Protein AF-A0A0B6ZI16-F1 (afdb_monomer)

InterPro domains:
  IPR029416 Cilia- and flagella-associated protein 300 [PF14926] (1-98)
  IPR029416 Cilia- and flagella-associated protein 300 [PTHR31078] (1-101)

Organism: NCBI:txid1028688

Structure (mmCIF, N/CA/C/O backbone):
data_AF-A0A0B6ZI16-F1
#
_entry.id   AF-A0A0B6ZI16-F1
#
loop_
_atom_site.group_PDB
_atom_site.id
_atom_site.type_symbol
_atom_site.label_atom_id
_atom_site.label_alt_id
_atom_site.label_comp_id
_atom_site.label_asym_id
_atom_site.label_entity_id
_atom_site.label_seq_id
_atom_site.pdbx_PDB_ins_code
_atom_site.Cartn_x
_atom_site.Cartn_y
_atom_site.Cartn_z
_atom_site.occupancy
_atom_site.B_iso_or_equiv
_atom_site.auth_seq_id
_atom_site.auth_comp_id
_atom_site.auth_asym_id
_atom_site.auth_atom_id
_atom_site.pdbx_PDB_model_num
ATOM 1 N N . ARG A 1 1 ? 6.415 -11.389 4.379 1.00 60.06 1 ARG A N 1
ATOM 2 C CA . ARG A 1 1 ? 5.720 -10.306 5.106 1.00 60.06 1 ARG A CA 1
ATOM 3 C C . ARG A 1 1 ? 4.655 -9.789 4.168 1.00 60.06 1 ARG A C 1
ATOM 5 O O . ARG A 1 1 ? 5.002 -9.330 3.087 1.00 60.06 1 ARG A O 1
ATOM 12 N N . SER A 1 2 ? 3.399 -10.019 4.520 1.00 77.81 2 SER A N 1
ATOM 13 C CA . SER A 1 2 ? 2.225 -9.767 3.671 1.00 77.81 2 SER A CA 1
ATOM 14 C C . SER A 1 2 ? 1.346 -8.659 4.257 1.00 77.81 2 SER A C 1
ATOM 16 O O . SER A 1 2 ? 0.283 -8.355 3.731 1.00 77.81 2 SER A O 1
ATOM 18 N N . GLU A 1 3 ? 1.786 -8.070 5.368 1.00 89.62 3 GLU A N 1
ATOM 19 C CA . GLU A 1 3 ? 1.104 -7.004 6.075 1.00 89.62 3 GLU A CA 1
ATOM 20 C C . GLU A 1 3 ? 1.115 -5.722 5.238 1.00 89.62 3 GLU A C 1
ATOM 22 O O . GLU A 1 3 ? 2.160 -5.300 4.733 1.00 89.62 3 GLU A O 1
ATOM 27 N N . PHE A 1 4 ? -0.038 -5.059 5.134 1.00 90.81 4 PHE A N 1
ATOM 28 C CA . PHE A 1 4 ? -0.187 -3.869 4.296 1.00 90.81 4 PHE A CA 1
ATOM 29 C C . PHE A 1 4 ? 0.783 -2.740 4.673 1.00 90.81 4 PHE A C 1
ATOM 31 O O . PHE A 1 4 ? 1.345 -2.104 3.788 1.00 90.81 4 PHE A O 1
ATOM 38 N N . VAL A 1 5 ? 1.061 -2.544 5.968 1.00 93.25 5 VAL A N 1
ATOM 39 C CA . VAL A 1 5 ? 2.034 -1.540 6.438 1.00 93.25 5 VAL A CA 1
ATOM 40 C C . VAL A 1 5 ? 3.434 -1.769 5.863 1.00 93.25 5 VAL A C 1
ATOM 42 O O . VAL A 1 5 ? 4.124 -0.818 5.507 1.00 93.25 5 VAL A O 1
ATOM 45 N N . PHE A 1 6 ? 3.845 -3.032 5.726 1.00 92.50 6 PHE A N 1
ATOM 46 C CA . PHE A 1 6 ? 5.150 -3.383 5.179 1.00 92.50 6 PHE A CA 1
ATOM 47 C C . PHE A 1 6 ? 5.187 -3.186 3.663 1.00 92.50 6 PHE A C 1
ATOM 49 O O . PHE A 1 6 ? 6.184 -2.698 3.131 1.00 92.50 6 PHE A O 1
ATOM 56 N N . LEU A 1 7 ? 4.099 -3.535 2.971 1.00 92.44 7 LEU A N 1
ATOM 57 C CA . LEU A 1 7 ? 3.963 -3.296 1.535 1.00 92.44 7 LEU A CA 1
ATOM 58 C C . LEU A 1 7 ? 3.995 -1.795 1.222 1.00 92.44 7 LEU A C 1
ATOM 60 O O . LEU A 1 7 ? 4.737 -1.379 0.340 1.00 92.44 7 LEU A O 1
ATOM 64 N N . LEU A 1 8 ? 3.259 -0.987 1.988 1.00 93.50 8 LEU A N 1
ATOM 65 C CA . LEU A 1 8 ? 3.235 0.468 1.853 1.00 93.50 8 LEU A CA 1
ATOM 66 C C . LEU A 1 8 ? 4.627 1.076 2.061 1.00 93.50 8 LEU A C 1
ATOM 68 O O . LEU A 1 8 ? 5.091 1.838 1.219 1.00 93.50 8 LEU A O 1
ATOM 72 N N . PHE A 1 9 ? 5.315 0.686 3.138 1.00 93.06 9 PHE A N 1
ATOM 73 C CA . PHE A 1 9 ? 6.691 1.111 3.400 1.00 93.06 9 PHE A CA 1
ATOM 74 C C . PHE A 1 9 ? 7.634 0.738 2.251 1.00 93.06 9 PHE A C 1
ATOM 76 O O . PHE A 1 9 ? 8.394 1.574 1.773 1.00 93.06 9 PHE A O 1
ATOM 83 N N . SER A 1 10 ? 7.557 -0.510 1.778 1.00 91.25 10 SER A N 1
ATOM 84 C CA . SER A 1 10 ? 8.417 -1.008 0.698 1.00 91.25 10 SER A CA 1
ATOM 85 C C . SER A 1 10 ? 8.239 -0.192 -0.581 1.00 91.25 10 SER A C 1
ATOM 87 O O . SER A 1 10 ? 9.225 0.159 -1.221 1.00 91.25 10 SER A O 1
ATOM 89 N N . HIS A 1 11 ? 6.996 0.151 -0.922 1.00 90.50 11 HIS A N 1
ATOM 90 C CA . HIS A 1 11 ? 6.678 0.963 -2.096 1.00 90.50 11 HIS A CA 1
ATOM 91 C C . HIS A 1 11 ? 7.186 2.399 -1.975 1.00 90.50 11 HIS A C 1
ATOM 93 O O . HIS A 1 11 ? 7.692 2.953 -2.947 1.00 90.50 11 HIS A O 1
ATOM 99 N N . LEU A 1 12 ? 7.120 2.988 -0.780 1.00 89.31 12 LEU A N 1
ATOM 100 C CA . LEU A 1 12 ? 7.656 4.326 -0.527 1.00 89.31 12 LEU A CA 1
ATOM 101 C C . LEU A 1 12 ? 9.190 4.344 -0.587 1.00 89.31 12 LEU A C 1
ATOM 103 O O . LEU A 1 12 ? 9.759 5.225 -1.220 1.00 89.31 12 LEU A O 1
ATOM 107 N N . CYS A 1 13 ? 9.861 3.359 0.017 1.00 88.25 13 CYS A N 1
ATOM 108 C CA . CYS A 1 13 ? 11.325 3.303 0.064 1.00 88.25 13 CYS A CA 1
ATOM 109 C C . CYS A 1 13 ? 11.981 2.923 -1.261 1.00 88.25 13 CYS A C 1
ATOM 111 O O . CYS A 1 13 ? 13.048 3.434 -1.578 1.00 88.25 13 CYS A O 1
ATOM 113 N N . LEU A 1 14 ? 11.384 2.008 -2.030 1.00 85.56 14 LEU A N 1
ATOM 114 C CA . LEU A 1 14 ? 11.931 1.623 -3.334 1.00 85.56 14 LEU A CA 1
ATOM 115 C C . LEU A 1 14 ? 11.826 2.770 -4.355 1.00 85.56 14 LEU A C 1
ATOM 117 O O . LEU A 1 14 ? 12.600 2.800 -5.308 1.00 85.56 14 LEU A O 1
ATOM 121 N N . GLY A 1 15 ? 10.883 3.701 -4.160 1.00 78.69 15 GLY A N 1
ATOM 122 C CA . GLY A 1 15 ? 10.731 4.910 -4.967 1.00 78.69 15 GLY A CA 1
ATOM 123 C C . GLY A 1 15 ? 10.410 4.674 -6.451 1.00 78.69 15 GLY A C 1
ATOM 124 O O . GLY A 1 15 ? 10.034 3.582 -6.882 1.00 78.69 15 GLY A O 1
ATOM 125 N N . GLY A 1 16 ? 10.528 5.744 -7.239 1.00 76.44 16 GLY A N 1
ATOM 126 C CA . GLY A 1 16 ? 10.289 5.746 -8.685 1.00 76.44 16 GLY A CA 1
ATOM 127 C C . GLY A 1 16 ? 11.577 5.746 -9.515 1.00 76.44 16 GLY A C 1
ATOM 128 O O . GLY A 1 16 ? 12.658 5.426 -9.038 1.00 76.44 16 GLY A O 1
ATOM 129 N N . GLN A 1 17 ? 11.463 6.127 -10.789 1.00 74.69 17 GLN A N 1
ATOM 130 C CA . GLN A 1 17 ? 12.596 6.175 -11.725 1.00 74.69 17 GLN A CA 1
ATOM 131 C C . GLN A 1 17 ? 13.613 7.283 -11.394 1.00 74.69 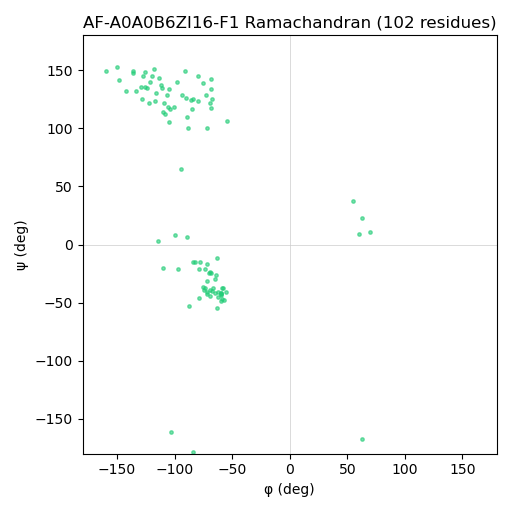17 GLN A C 1
ATOM 133 O O . GLN A 1 17 ? 14.779 7.201 -11.778 1.00 74.69 17 GLN A O 1
ATOM 138 N N . LEU A 1 18 ? 13.173 8.325 -10.688 1.00 65.31 18 LEU A N 1
ATOM 139 C CA . LEU A 1 18 ? 14.033 9.404 -10.221 1.00 65.31 18 LEU A CA 1
ATOM 140 C C . LEU A 1 18 ? 14.655 8.972 -8.893 1.00 65.31 18 LEU A C 1
ATOM 142 O O . LEU A 1 18 ? 13.936 8.728 -7.929 1.00 65.31 18 LEU A O 1
ATOM 146 N N . CYS A 1 19 ? 15.980 8.837 -8.875 1.00 60.53 19 CYS A N 1
ATOM 147 C CA . CYS A 1 19 ? 16.758 8.347 -7.740 1.00 60.53 19 CYS A CA 1
ATOM 148 C C . CYS A 1 19 ? 16.453 9.157 -6.463 1.00 60.53 19 CYS A C 1
ATOM 150 O O . CYS A 1 19 ? 16.879 10.304 -6.341 1.00 60.53 19 CYS A O 1
ATOM 152 N N . GLN A 1 20 ? 15.712 8.567 -5.520 1.00 67.50 20 GLN A N 1
ATOM 153 C CA . GLN A 1 20 ? 15.444 9.133 -4.193 1.00 67.50 20 GLN A CA 1
ATOM 154 C C . GLN A 1 20 ? 16.468 8.581 -3.203 1.00 67.50 20 GLN A C 1
ATOM 156 O O . GLN A 1 20 ? 16.133 7.794 -2.321 1.00 67.50 20 GLN A O 1
ATOM 161 N N . TYR A 1 21 ? 17.742 8.918 -3.411 1.00 68.31 21 TYR A N 1
ATOM 162 C CA . TYR A 1 21 ? 18.771 8.533 -2.455 1.00 68.31 21 TYR A CA 1
ATOM 163 C C . TYR A 1 21 ? 18.552 9.308 -1.154 1.00 68.31 21 TYR A C 1
ATOM 165 O O . TYR A 1 21 ? 18.610 10.537 -1.145 1.00 68.31 21 TYR A O 1
ATOM 173 N N . GLU A 1 22 ? 18.289 8.578 -0.078 1.00 74.44 22 GLU A N 1
ATOM 174 C CA . GLU A 1 22 ? 18.159 9.109 1.273 1.00 74.44 22 GLU A CA 1
ATOM 175 C C . GLU A 1 22 ? 18.967 8.231 2.225 1.00 74.44 22 GLU A C 1
ATOM 177 O O . GLU A 1 22 ? 18.866 7.002 2.199 1.00 74.44 22 GLU A O 1
ATOM 182 N N . ASP A 1 23 ? 19.762 8.874 3.075 1.00 82.06 23 ASP A N 1
ATOM 183 C CA . ASP A 1 23 ? 20.544 8.210 4.118 1.00 82.06 23 ASP A CA 1
ATOM 184 C C . ASP A 1 23 ? 19.697 7.976 5.380 1.00 82.06 23 ASP A C 1
ATOM 186 O O . ASP A 1 23 ? 20.072 7.198 6.263 1.00 82.06 23 ASP A O 1
ATOM 190 N N . ASN A 1 24 ? 18.543 8.646 5.488 1.00 88.31 24 ASN A N 1
ATOM 191 C CA . ASN A 1 24 ? 17.676 8.583 6.655 1.00 88.31 24 ASN A CA 1
ATOM 192 C C . ASN A 1 24 ? 16.379 7.809 6.373 1.00 88.31 24 ASN A C 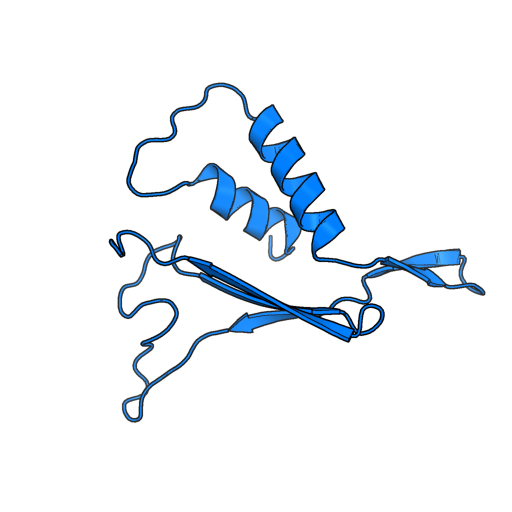1
ATOM 194 O O . ASN A 1 24 ? 15.563 8.179 5.535 1.00 88.31 24 ASN A O 1
ATOM 198 N N . ILE A 1 25 ? 16.138 6.749 7.150 1.00 90.38 25 ILE A N 1
ATOM 199 C CA . ILE A 1 25 ? 14.911 5.938 7.073 1.00 90.38 25 ILE A CA 1
ATOM 200 C C . ILE A 1 25 ? 13.706 6.586 7.781 1.00 90.38 25 ILE A C 1
ATOM 202 O O . ILE A 1 25 ? 12.559 6.235 7.498 1.00 90.38 25 ILE A O 1
ATOM 206 N N . ASN A 1 26 ? 13.935 7.519 8.712 1.00 93.25 26 ASN A N 1
ATOM 207 C CA . ASN A 1 26 ? 12.875 8.087 9.551 1.00 93.25 26 ASN A CA 1
ATOM 208 C C . ASN A 1 26 ? 11.765 8.791 8.748 1.00 93.25 26 ASN A C 1
ATOM 210 O O . ASN A 1 26 ? 10.600 8.495 9.021 1.00 93.25 26 ASN A O 1
ATOM 214 N N . PRO A 1 27 ? 12.063 9.614 7.718 1.00 91.25 27 PRO A N 1
ATOM 215 C CA . PRO A 1 27 ? 11.028 10.224 6.884 1.00 91.25 27 PRO A CA 1
ATOM 216 C C . PRO A 1 27 ? 10.075 9.193 6.265 1.00 91.25 27 PRO A C 1
ATOM 218 O O . PRO A 1 27 ? 8.859 9.382 6.286 1.00 91.25 27 PRO A O 1
ATOM 221 N N . TYR A 1 28 ? 10.605 8.058 5.790 1.00 91.25 28 TYR A N 1
ATOM 222 C CA . TYR A 1 28 ? 9.801 6.973 5.223 1.00 91.25 28 TYR A CA 1
ATOM 223 C C . TYR A 1 28 ? 8.924 6.285 6.267 1.00 91.25 28 TYR A C 1
ATOM 225 O O . TYR A 1 28 ? 7.767 5.960 5.991 1.00 91.25 28 TYR A O 1
ATOM 233 N N . LEU A 1 29 ? 9.441 6.065 7.477 1.00 93.69 29 LEU A N 1
ATOM 234 C CA . LEU A 1 29 ? 8.658 5.478 8.564 1.00 93.69 29 LEU A CA 1
ATOM 235 C C . LEU A 1 29 ? 7.517 6.402 8.992 1.00 93.69 29 LEU A C 1
ATOM 237 O O . LEU A 1 29 ? 6.402 5.931 9.220 1.00 93.69 29 LEU A O 1
ATOM 241 N N . ASP A 1 30 ? 7.775 7.702 9.085 1.00 94.50 30 ASP A N 1
ATOM 242 C CA . ASP A 1 30 ? 6.788 8.673 9.549 1.00 94.50 30 ASP A CA 1
ATOM 243 C C . ASP A 1 30 ? 5.688 8.909 8.514 1.00 94.50 30 ASP A C 1
ATOM 245 O O . ASP A 1 30 ? 4.501 8.901 8.868 1.00 94.50 30 ASP A O 1
ATOM 249 N N . ILE A 1 31 ? 6.040 8.994 7.226 1.00 93.38 31 ILE A N 1
ATOM 250 C CA . ILE A 1 31 ? 5.035 9.098 6.164 1.00 93.38 31 ILE A CA 1
ATOM 251 C C . ILE A 1 31 ? 4.246 7.792 6.006 1.00 93.38 31 ILE A C 1
ATOM 253 O O . ILE A 1 31 ? 3.024 7.835 5.888 1.00 93.38 31 ILE A O 1
ATOM 257 N N . THR A 1 32 ? 4.894 6.623 6.126 1.00 94.75 32 THR A N 1
ATOM 258 C CA . THR A 1 32 ? 4.197 5.323 6.111 1.00 94.75 32 THR A CA 1
ATOM 259 C C . THR A 1 32 ? 3.168 5.245 7.234 1.00 94.75 32 THR A C 1
ATOM 261 O O . THR A 1 32 ? 2.027 4.855 6.996 1.00 94.75 32 THR A O 1
ATOM 264 N N . LYS A 1 33 ? 3.542 5.624 8.466 1.00 94.75 33 LYS A N 1
ATOM 265 C CA . LYS A 1 33 ? 2.621 5.619 9.614 1.00 94.75 33 LYS A CA 1
ATOM 266 C C . LYS A 1 33 ? 1.449 6.572 9.401 1.00 94.75 33 LYS A C 1
ATOM 268 O O . LYS A 1 33 ? 0.331 6.225 9.771 1.00 94.75 33 LYS A O 1
ATOM 273 N N . THR A 1 34 ? 1.712 7.754 8.846 1.00 95.25 34 THR A N 1
ATOM 274 C CA . THR A 1 34 ? 0.682 8.760 8.559 1.00 95.25 34 THR A CA 1
ATOM 275 C C . THR A 1 34 ? -0.318 8.219 7.543 1.00 95.25 34 THR A C 1
ATOM 277 O O . THR A 1 34 ? -1.494 8.078 7.864 1.00 95.25 34 THR A O 1
ATOM 280 N N . ILE A 1 35 ? 0.164 7.763 6.384 1.00 93.75 35 ILE A N 1
ATOM 281 C CA . ILE A 1 35 ? -0.682 7.204 5.322 1.00 93.75 35 ILE A CA 1
ATOM 282 C C . ILE A 1 35 ? -1.467 5.981 5.819 1.00 93.75 35 ILE A C 1
ATOM 284 O O . ILE A 1 35 ? -2.660 5.847 5.554 1.00 93.75 35 ILE A O 1
ATOM 288 N N . TYR A 1 36 ? -0.823 5.090 6.579 1.00 93.81 36 TYR A N 1
ATOM 289 C CA . TYR A 1 36 ? -1.480 3.906 7.131 1.00 93.81 36 TYR A CA 1
ATOM 290 C C . TYR A 1 36 ? -2.664 4.266 8.043 1.00 93.81 36 TYR A C 1
ATOM 292 O O . TYR A 1 36 ? -3.712 3.625 7.963 1.00 93.81 36 TYR A O 1
ATOM 300 N N . LYS A 1 37 ? -2.517 5.296 8.888 1.00 92.56 37 LYS A N 1
ATOM 301 C CA . LYS A 1 37 ? -3.586 5.786 9.775 1.00 92.56 37 LYS A CA 1
ATOM 302 C C . LYS A 1 37 ? -4.701 6.512 9.020 1.00 92.56 37 LYS A C 1
ATOM 304 O O . LYS A 1 37 ? -5.850 6.451 9.449 1.00 92.56 37 LYS A O 1
ATOM 309 N N . ASP A 1 38 ? -4.381 7.170 7.911 1.00 91.50 38 ASP A N 1
ATOM 310 C CA . ASP A 1 38 ? -5.388 7.843 7.088 1.00 91.50 38 ASP A CA 1
ATOM 311 C C . ASP A 1 38 ? -6.259 6.830 6.334 1.00 91.50 38 ASP A C 1
ATOM 313 O O . ASP A 1 38 ? -7.489 6.958 6.293 1.00 91.50 38 ASP A O 1
ATOM 317 N N . PHE A 1 39 ? -5.626 5.788 5.786 1.00 91.50 39 PHE A N 1
ATOM 318 C CA . PHE A 1 39 ? -6.288 4.751 4.997 1.00 91.50 39 PHE A CA 1
ATOM 319 C C . PHE A 1 39 ? -7.083 3.751 5.829 1.00 91.50 39 PHE A C 1
ATOM 321 O O . PHE A 1 39 ? -8.138 3.298 5.384 1.00 91.50 39 PHE A O 1
ATOM 328 N N . LEU A 1 40 ? -6.596 3.382 7.014 1.00 91.94 40 LEU A N 1
ATOM 329 C CA . LEU A 1 40 ? -7.214 2.332 7.813 1.00 91.94 40 LEU A CA 1
ATOM 330 C C . LEU A 1 40 ? -7.858 2.880 9.075 1.00 91.94 40 LEU A C 1
ATOM 332 O O . LEU A 1 40 ? -7.259 3.634 9.838 1.00 91.94 40 LEU A O 1
ATOM 336 N N . SER A 1 41 ? -9.070 2.410 9.330 1.00 91.88 41 SER A N 1
ATOM 337 C CA . SER A 1 41 ? -9.769 2.638 10.581 1.00 91.88 41 SER A CA 1
ATOM 338 C C . SER A 1 41 ? -9.596 1.434 11.500 1.00 91.88 41 SER A C 1
ATOM 340 O O . SER A 1 41 ? -9.637 0.273 11.076 1.00 91.88 41 SER A O 1
ATOM 342 N N . VAL A 1 42 ? -9.409 1.725 12.785 1.00 91.06 42 VAL A N 1
ATOM 343 C CA . VAL A 1 42 ? -9.371 0.730 13.857 1.00 91.06 42 VAL A CA 1
ATOM 344 C C . VAL A 1 42 ? -10.570 0.921 14.767 1.00 91.06 42 VAL A C 1
ATOM 346 O O . VAL A 1 42 ? -10.978 2.049 15.046 1.00 91.06 42 VAL A O 1
ATOM 349 N N . GLN A 1 43 ? -11.122 -0.183 15.252 1.00 90.12 43 GLN A N 1
ATOM 350 C CA . GLN A 1 43 ? -12.210 -0.173 16.213 1.00 90.12 43 GLN A CA 1
ATOM 351 C C . GLN A 1 43 ? -11.831 -1.017 17.421 1.00 90.12 43 GLN A C 1
ATOM 353 O O . GLN A 1 43 ? -11.293 -2.120 17.299 1.00 90.12 43 GLN A O 1
ATOM 358 N N . LYS A 1 44 ? -12.122 -0.480 18.606 1.00 90.81 44 LYS A N 1
ATOM 359 C CA . LYS A 1 44 ? -12.018 -1.226 19.853 1.00 90.81 44 LYS A CA 1
ATOM 360 C C . LYS A 1 44 ? -13.318 -1.984 20.081 1.00 90.81 44 LYS A C 1
ATOM 362 O O . LYS A 1 44 ? -14.380 -1.364 20.124 1.00 90.81 44 LYS A O 1
ATOM 367 N N . ASN A 1 45 ? -13.230 -3.296 20.255 1.00 87.00 45 ASN A N 1
ATOM 368 C CA . ASN A 1 45 ? -14.379 -4.101 20.633 1.00 87.00 45 ASN A CA 1
ATOM 369 C C . ASN A 1 45 ? -14.803 -3.725 22.073 1.00 87.00 45 ASN A C 1
ATOM 371 O O . ASN A 1 45 ? -13.959 -3.746 22.975 1.00 87.00 45 ASN A O 1
ATOM 375 N N . PRO A 1 46 ? -16.069 -3.340 22.312 1.00 86.25 46 PRO A N 1
ATOM 376 C CA . PRO A 1 46 ? -16.531 -2.920 23.634 1.00 86.25 46 PRO A CA 1
ATOM 377 C C . PRO A 1 46 ? -16.498 -4.044 24.680 1.00 86.25 46 PRO A C 1
ATOM 379 O O . PRO A 1 46 ? -16.273 -3.758 25.855 1.00 86.25 46 PRO A O 1
ATOM 382 N N . GLU A 1 47 ? -16.664 -5.302 24.269 1.00 88.88 47 GLU A N 1
ATOM 383 C CA . GLU A 1 47 ? -16.690 -6.459 25.170 1.00 88.88 47 GLU A CA 1
ATOM 384 C C . GLU A 1 47 ? -15.281 -7.000 25.426 1.00 88.88 47 GLU A C 1
ATOM 386 O O . GLU A 1 47 ? -14.847 -7.097 26.574 1.00 88.88 47 GLU A O 1
ATOM 391 N N . THR A 1 48 ? -14.526 -7.295 24.361 1.00 89.56 48 THR A N 1
ATOM 392 C CA . THR A 1 48 ? -13.188 -7.903 24.489 1.00 89.56 48 THR A CA 1
ATOM 393 C C . THR A 1 48 ? -12.089 -6.881 24.784 1.00 89.56 48 THR A C 1
ATOM 395 O O . THR A 1 48 ? -10.998 -7.248 25.211 1.00 89.56 48 THR A O 1
ATOM 398 N N . LYS A 1 49 ? -12.362 -5.581 24.588 1.00 88.44 49 LYS A N 1
ATOM 399 C CA . LYS A 1 49 ? -11.396 -4.465 24.652 1.00 88.44 49 LYS A CA 1
ATOM 400 C C . LYS A 1 49 ? -10.247 -4.558 23.641 1.00 88.44 49 LYS A C 1
ATOM 402 O O . LYS A 1 49 ? -9.337 -3.728 23.704 1.00 88.44 49 LYS A O 1
ATOM 407 N N . GLU A 1 50 ? -10.300 -5.494 22.700 1.00 90.44 50 GLU A N 1
ATOM 408 C CA . GLU A 1 50 ? -9.278 -5.678 21.673 1.00 90.44 50 GLU A CA 1
ATOM 409 C C . GLU A 1 50 ? -9.437 -4.661 20.540 1.00 90.44 50 GLU A C 1
ATOM 411 O O . GLU A 1 50 ? -10.547 -4.267 20.176 1.00 90.44 50 GLU A O 1
ATOM 416 N N . LEU A 1 51 ? -8.309 -4.219 19.984 1.00 90.12 51 LEU A N 1
ATOM 417 C CA . LEU A 1 51 ? -8.273 -3.354 18.809 1.00 90.12 51 LEU A CA 1
ATOM 418 C C . LEU A 1 51 ? -8.215 -4.216 17.551 1.00 90.12 51 LEU A C 1
ATOM 420 O O . LEU A 1 51 ? -7.315 -5.038 17.402 1.00 90.12 51 LEU A O 1
ATOM 424 N N . SER A 1 52 ? -9.147 -3.984 16.633 1.00 89.50 52 SER A N 1
ATOM 425 C CA . SER A 1 52 ? -9.203 -4.660 15.338 1.00 89.50 52 SER A CA 1
ATO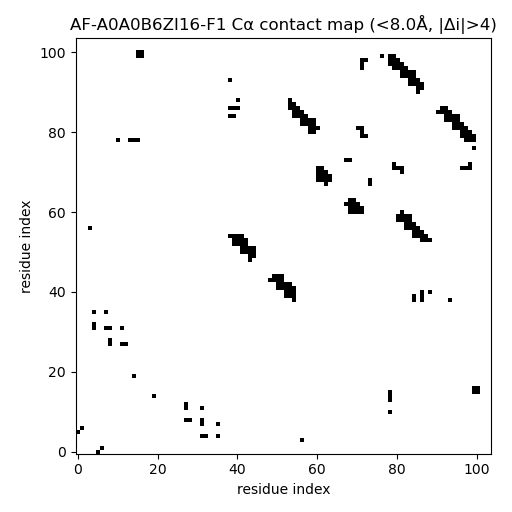M 426 C C . SER A 1 52 ? -9.237 -3.643 14.199 1.00 89.50 52 SER A C 1
ATOM 428 O O . SER A 1 52 ? -9.737 -2.527 14.355 1.00 89.50 52 SER A O 1
ATOM 430 N N . ILE A 1 53 ? -8.659 -4.014 13.056 1.00 91.62 53 ILE A N 1
ATOM 431 C CA . ILE A 1 53 ? -8.724 -3.219 11.827 1.00 91.62 53 ILE A CA 1
ATOM 432 C C . ILE A 1 53 ? -10.042 -3.562 11.138 1.00 91.62 53 ILE A C 1
ATOM 434 O O . ILE A 1 53 ? -10.309 -4.731 10.877 1.00 91.62 53 ILE A O 1
ATOM 438 N N . ILE A 1 54 ? -10.850 -2.546 10.845 1.00 93.56 54 ILE A N 1
ATOM 439 C CA . ILE A 1 54 ? -12.153 -2.719 10.182 1.00 93.56 54 ILE A CA 1
ATOM 440 C C . ILE A 1 54 ? -12.085 -2.478 8.671 1.00 93.56 54 ILE A C 1
ATOM 442 O O . ILE A 1 54 ? -12.959 -2.917 7.924 1.00 93.56 54 ILE A O 1
ATOM 446 N N . SER A 1 55 ? -11.064 -1.751 8.216 1.00 93.75 55 SER A N 1
ATOM 447 C CA . SER A 1 55 ? -10.847 -1.474 6.800 1.00 93.75 55 SER A CA 1
ATOM 448 C C . SER A 1 55 ? -10.294 -2.710 6.094 1.00 93.75 55 SER A C 1
ATOM 450 O O . SER A 1 55 ? -9.411 -3.394 6.609 1.00 93.75 55 SER A O 1
ATOM 452 N N . HIS A 1 56 ? -10.787 -2.967 4.887 1.00 94.44 56 HIS A N 1
ATOM 453 C CA . HIS A 1 56 ? -10.378 -4.105 4.071 1.00 94.44 56 HIS A CA 1
ATOM 454 C C . HIS A 1 56 ? -9.464 -3.624 2.951 1.00 9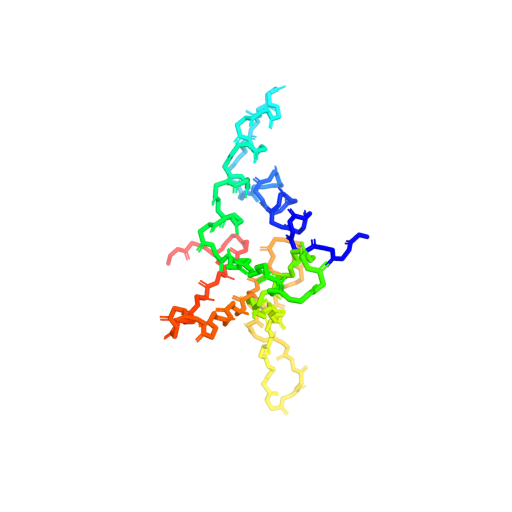4.44 56 HIS A C 1
ATOM 456 O O . HIS A 1 56 ? -9.775 -2.640 2.283 1.00 94.44 56 HIS A O 1
ATOM 462 N N . VAL A 1 57 ? -8.346 -4.317 2.737 1.00 95.44 57 VAL A N 1
ATOM 463 C CA . VAL A 1 57 ? -7.377 -3.972 1.692 1.00 95.44 57 VAL A CA 1
ATOM 464 C C . VAL A 1 57 ? -7.296 -5.103 0.683 1.00 95.44 57 VAL A C 1
ATOM 466 O O . VAL A 1 57 ? -6.964 -6.234 1.034 1.00 95.44 57 VAL A O 1
ATOM 469 N N . PHE A 1 58 ? -7.549 -4.780 -0.580 1.00 95.19 58 PHE A N 1
ATOM 470 C CA . PHE A 1 58 ? -7.490 -5.717 -1.692 1.00 95.19 58 PHE A CA 1
ATOM 471 C C . PHE A 1 58 ? -6.388 -5.300 -2.649 1.00 95.19 58 PHE A C 1
ATOM 473 O O . PHE A 1 58 ? -6.341 -4.149 -3.074 1.00 95.19 58 PHE A O 1
ATOM 480 N N . LYS A 1 59 ? -5.513 -6.232 -3.024 1.00 94.31 59 LYS A N 1
ATOM 481 C CA . LYS A 1 59 ? -4.638 -6.032 -4.178 1.00 94.31 59 LYS A CA 1
ATOM 482 C C . LYS A 1 59 ? -5.449 -6.323 -5.436 1.00 94.31 59 LYS A C 1
ATOM 484 O O . LYS A 1 59 ? -6.005 -7.412 -5.550 1.00 94.31 59 LYS A O 1
ATOM 489 N N . VAL A 1 60 ? -5.524 -5.358 -6.345 1.00 94.62 60 VAL A N 1
ATOM 490 C CA . VAL A 1 60 ? -6.349 -5.452 -7.553 1.00 94.62 60 VAL A CA 1
ATOM 491 C C . VAL A 1 60 ? -5.472 -5.539 -8.798 1.00 94.62 60 VAL A C 1
ATOM 493 O O . VAL A 1 60 ? -4.479 -4.824 -8.923 1.00 94.62 60 VAL A O 1
ATOM 496 N N . CYS A 1 61 ? -5.856 -6.427 -9.710 1.00 93.31 61 CYS A N 1
ATOM 497 C CA . CYS A 1 61 ? -5.271 -6.584 -11.036 1.00 93.31 61 CYS A CA 1
ATOM 498 C C . CYS A 1 61 ? -6.417 -6.739 -12.038 1.00 93.31 61 CYS A C 1
ATOM 500 O O . CYS A 1 61 ? -7.456 -7.306 -11.692 1.00 93.31 61 CYS A O 1
ATOM 502 N N . CYS A 1 62 ? -6.232 -6.257 -13.264 1.00 93.56 62 CYS A N 1
ATOM 503 C CA . CYS A 1 62 ? -7.195 -6.469 -14.343 1.00 93.56 62 CYS A CA 1
ATOM 504 C C . CYS A 1 62 ? -6.520 -7.185 -15.509 1.00 93.56 62 CYS A C 1
ATOM 506 O O . CYS A 1 62 ? -5.375 -6.872 -15.852 1.00 93.56 62 CYS A O 1
ATOM 508 N N . TYR A 1 63 ? -7.259 -8.122 -16.091 1.00 93.88 63 TYR A N 1
ATOM 509 C CA . TYR A 1 63 ? -6.837 -9.000 -17.174 1.00 93.88 63 TYR A CA 1
ATOM 510 C C . TYR A 1 63 ? -7.750 -8.773 -18.375 1.00 93.88 63 TYR A C 1
ATOM 512 O O . TYR A 1 63 ? -8.927 -8.450 -18.194 1.00 93.88 63 TYR A O 1
ATOM 520 N N . ASP A 1 64 ? -7.196 -8.865 -19.576 1.00 92.94 64 ASP A N 1
ATOM 521 C CA . ASP A 1 64 ? -7.972 -8.809 -20.813 1.00 92.94 64 ASP A CA 1
ATOM 522 C C . ASP A 1 64 ? -8.561 -10.184 -21.178 1.00 92.94 64 ASP A C 1
ATOM 524 O O . ASP A 1 64 ? -8.401 -11.169 -20.453 1.00 92.94 64 ASP A O 1
ATOM 528 N N . ASP A 1 65 ? -9.260 -10.256 -22.313 1.00 95.56 65 ASP A N 1
ATOM 529 C CA . ASP A 1 65 ? -9.880 -11.492 -22.811 1.00 95.56 65 ASP A CA 1
ATOM 530 C C . ASP A 1 65 ? -8.855 -12.599 -23.137 1.00 95.56 65 ASP A C 1
ATOM 532 O O . ASP A 1 65 ? -9.237 -13.746 -23.373 1.00 95.56 65 ASP A O 1
ATOM 536 N N . GLN A 1 66 ? -7.560 -12.268 -23.179 1.00 94.44 66 GLN A N 1
ATOM 537 C CA . GLN A 1 66 ? -6.455 -13.197 -23.419 1.00 94.44 66 GLN A CA 1
ATOM 538 C C . GLN A 1 66 ? -5.751 -13.623 -22.119 1.00 94.44 66 GLN A C 1
ATOM 540 O O . GLN A 1 66 ? -4.733 -14.306 -22.192 1.00 94.44 66 GLN A O 1
ATOM 545 N N . ASP A 1 67 ? -6.304 -13.267 -20.952 1.00 91.19 67 ASP A N 1
ATOM 546 C CA . ASP A 1 67 ? -5.723 -13.496 -19.619 1.00 91.19 67 ASP A CA 1
ATOM 547 C C . ASP A 1 67 ? -4.383 -12.762 -19.400 1.00 91.19 67 ASP A C 1
ATOM 549 O O . ASP A 1 67 ? -3.584 -13.106 -18.527 1.00 91.19 67 ASP A O 1
ATOM 553 N N . GLU A 1 68 ? -4.131 -11.696 -20.167 1.00 91.44 68 GLU A N 1
ATOM 554 C CA . GLU A 1 68 ? -2.950 -10.857 -20.003 1.00 91.44 68 GLU A CA 1
ATOM 555 C C . GLU A 1 68 ? -3.262 -9.670 -19.082 1.00 91.44 68 GLU A C 1
ATOM 557 O O . GLU A 1 68 ? -4.226 -8.920 -19.258 1.00 91.44 68 GLU A O 1
ATOM 562 N N . MET A 1 69 ? -2.425 -9.478 -18.057 1.00 90.25 69 MET A N 1
ATOM 563 C CA . MET A 1 69 ? -2.600 -8.389 -17.095 1.00 90.25 69 MET A CA 1
ATOM 564 C C . MET A 1 69 ? -2.322 -7.043 -17.771 1.00 90.25 69 MET A C 1
ATOM 566 O O . MET A 1 69 ? -1.210 -6.809 -18.242 1.00 90.25 69 MET A O 1
ATOM 570 N N . TYR A 1 70 ? -3.292 -6.125 -17.766 1.00 91.12 70 TYR A N 1
ATOM 571 C CA . TYR A 1 70 ? -3.112 -4.767 -18.299 1.00 91.12 70 TYR A CA 1
ATOM 572 C C . TYR A 1 70 ? -3.091 -3.676 -17.225 1.00 91.12 70 TYR A C 1
ATOM 574 O O . TYR A 1 70 ? -2.555 -2.596 -17.471 1.00 91.12 70 TYR A O 1
ATOM 582 N N . PHE A 1 71 ? -3.624 -3.957 -16.033 1.00 91.88 71 PHE A N 1
ATOM 583 C CA . PHE A 1 71 ? -3.605 -3.057 -14.880 1.00 91.88 71 PHE A CA 1
ATOM 584 C C . PHE A 1 71 ? -3.075 -3.795 -13.639 1.00 91.88 71 PHE A C 1
ATOM 586 O O . PHE A 1 71 ? -3.513 -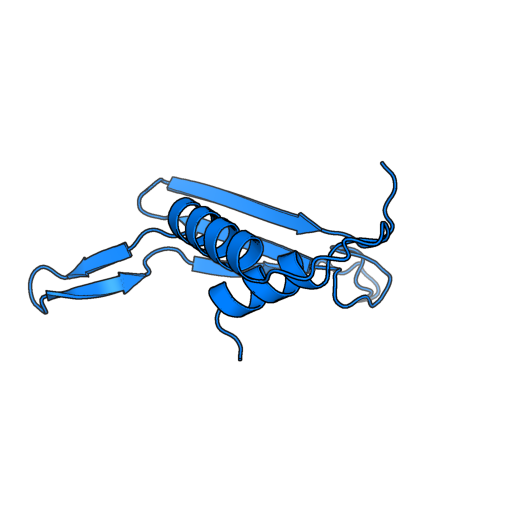4.923 -13.395 1.00 91.88 71 PHE A O 1
ATOM 593 N N . PRO 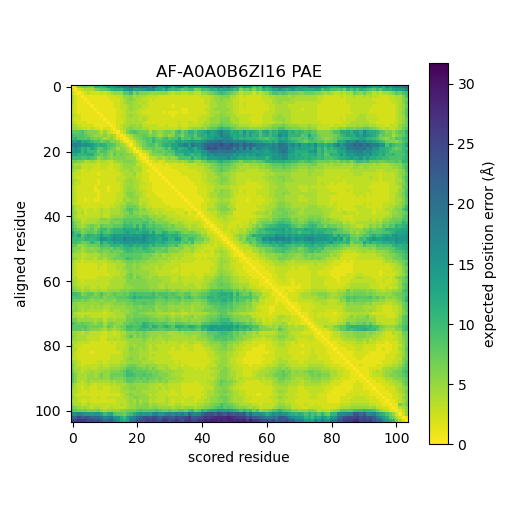A 1 72 ? -2.169 -3.197 -12.834 1.00 91.06 72 PRO A N 1
ATOM 594 C CA . PRO A 1 72 ? -1.645 -1.820 -12.918 1.00 91.06 72 PRO A CA 1
ATOM 595 C C . PRO A 1 72 ? -0.683 -1.561 -14.090 1.00 91.06 72 PRO A C 1
ATOM 597 O O . PRO A 1 72 ? -0.441 -0.413 -14.452 1.00 91.06 72 PRO A O 1
ATOM 600 N N . SER A 1 73 ? -0.135 -2.610 -14.702 1.00 89.88 73 SER A N 1
ATOM 601 C CA . SER A 1 73 ? 0.825 -2.503 -15.803 1.00 89.88 73 SER A CA 1
ATOM 602 C C . SER A 1 73 ? 0.876 -3.803 -16.595 1.00 89.88 73 SER A C 1
ATOM 604 O O . SER A 1 73 ? 0.733 -4.877 -16.016 1.00 89.88 73 SER A O 1
ATOM 606 N N . LYS A 1 74 ? 1.160 -3.718 -17.899 1.00 87.25 74 LYS A N 1
ATOM 607 C CA . LYS A 1 74 ? 1.506 -4.890 -18.729 1.00 87.25 74 LYS A CA 1
ATOM 608 C C . LYS A 1 74 ? 2.913 -5.418 -18.453 1.00 87.25 74 LYS A C 1
ATOM 610 O O . LYS A 1 74 ? 3.249 -6.548 -18.791 1.00 87.25 74 LYS A O 1
ATOM 615 N N . ARG A 1 75 ? 3.779 -4.583 -17.876 1.00 85.06 75 ARG A N 1
ATOM 616 C CA . ARG A 1 75 ? 5.154 -4.955 -17.540 1.00 85.06 75 ARG A CA 1
ATOM 617 C C . ARG A 1 75 ? 5.188 -5.507 -16.119 1.00 85.06 75 ARG A C 1
ATOM 619 O O . ARG A 1 75 ? 4.412 -5.105 -15.262 1.00 85.06 75 ARG A O 1
ATOM 626 N N . LYS A 1 76 ? 6.112 -6.432 -15.856 1.00 81.88 76 LYS A N 1
ATOM 627 C CA . LYS A 1 76 ? 6.362 -6.923 -14.497 1.00 81.88 76 LYS A CA 1
ATOM 628 C C . LYS A 1 76 ? 7.403 -6.033 -13.830 1.00 81.88 76 LYS A C 1
ATOM 630 O O . LYS A 1 76 ? 8.597 -6.212 -14.061 1.00 81.88 76 LYS A O 1
ATOM 635 N N . HIS A 1 77 ? 6.960 -5.110 -12.983 1.00 88.25 77 HIS A N 1
ATOM 636 C CA . HIS A 1 77 ? 7.844 -4.332 -12.122 1.00 88.25 77 HIS A CA 1
ATOM 637 C C . HIS A 1 77 ? 7.397 -4.407 -10.656 1.00 88.25 77 HIS A C 1
ATOM 639 O O . HIS A 1 77 ? 6.209 -4.463 -10.355 1.00 88.25 77 HIS A O 1
ATOM 645 N N . LYS A 1 78 ? 8.348 -4.415 -9.709 1.00 86.12 78 LYS A N 1
ATOM 646 C CA . LYS A 1 78 ? 8.031 -4.521 -8.266 1.00 86.12 78 LYS A CA 1
ATOM 647 C C . LYS A 1 78 ? 7.243 -3.319 -7.735 1.00 86.12 78 LYS A C 1
ATOM 649 O O . LYS A 1 78 ? 6.509 -3.466 -6.765 1.00 86.12 78 LYS A O 1
ATOM 654 N N . GLN A 1 79 ? 7.408 -2.172 -8.389 1.00 88.56 79 GLN A N 1
ATOM 655 C CA . GLN A 1 79 ? 6.668 -0.940 -8.116 1.00 88.56 79 GLN A CA 1
ATOM 656 C C . GLN A 1 79 ? 5.361 -0.819 -8.909 1.00 88.56 79 GLN A C 1
ATOM 658 O O . GLN A 1 79 ? 4.717 0.215 -8.827 1.00 88.56 79 GLN A O 1
ATOM 663 N N . ASP A 1 80 ? 4.941 -1.842 -9.654 1.00 91.31 80 ASP A N 1
ATOM 664 C CA . ASP A 1 80 ? 3.610 -1.848 -10.266 1.00 91.31 80 ASP A CA 1
ATOM 665 C C . ASP A 1 80 ? 2.622 -2.464 -9.274 1.00 91.31 80 ASP A C 1
ATOM 667 O O . ASP A 1 80 ? 2.674 -3.661 -8.966 1.00 91.31 80 ASP A O 1
ATOM 671 N N . PHE A 1 81 ? 1.731 -1.642 -8.725 1.00 92.56 81 PHE A N 1
ATOM 672 C CA . PHE A 1 81 ? 0.738 -2.099 -7.759 1.00 92.56 81 PHE A CA 1
ATOM 673 C C . PHE A 1 81 ? -0.539 -1.270 -7.816 1.00 92.56 81 PHE A C 1
ATOM 675 O O . PHE A 1 81 ? -0.534 -0.087 -8.143 1.00 92.56 81 PHE A O 1
ATOM 682 N N . ALA A 1 82 ? -1.638 -1.904 -7.425 1.00 94.81 82 ALA A N 1
ATOM 683 C CA . ALA A 1 82 ? -2.886 -1.229 -7.146 1.00 94.81 82 ALA A CA 1
ATOM 684 C C . ALA A 1 82 ? -3.566 -1.892 -5.949 1.00 94.81 82 ALA A C 1
ATOM 686 O O . ALA A 1 82 ? -3.672 -3.120 -5.866 1.00 94.81 82 ALA A O 1
ATOM 687 N N . TYR A 1 8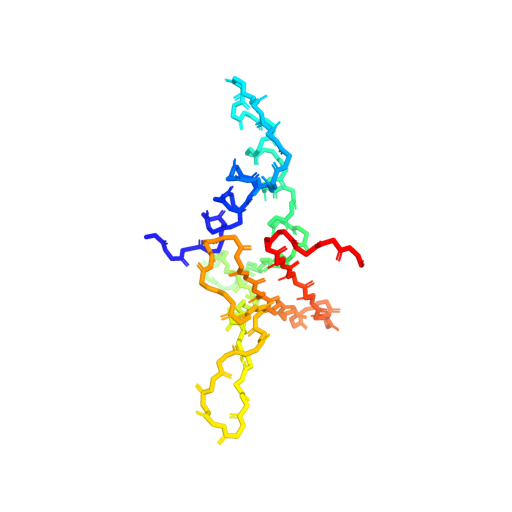3 ? -4.001 -1.060 -5.011 1.00 95.88 83 TYR A N 1
ATOM 688 C CA . TYR A 1 83 ? -4.727 -1.457 -3.822 1.00 95.88 83 TYR A CA 1
ATOM 689 C C . TYR A 1 83 ? -6.052 -0.713 -3.750 1.00 95.88 83 TYR A C 1
ATOM 691 O O . TYR A 1 83 ? -6.102 0.506 -3.915 1.00 95.88 83 TYR A O 1
ATOM 699 N N . LEU A 1 84 ? -7.106 -1.459 -3.445 1.00 96.31 84 LEU A N 1
ATOM 700 C CA . LEU A 1 84 ? -8.416 -0.930 -3.117 1.00 96.31 84 LEU A CA 1
ATOM 701 C C . LEU A 1 84 ? -8.628 -1.067 -1.613 1.00 96.31 84 LEU A C 1
ATOM 703 O O . LEU A 1 84 ? -8.607 -2.175 -1.075 1.00 96.31 84 LEU A O 1
ATOM 707 N N . ILE A 1 85 ? -8.808 0.060 -0.937 1.00 96.06 85 ILE A N 1
ATOM 708 C CA . ILE A 1 85 ? -8.993 0.122 0.510 1.00 96.06 85 ILE A CA 1
ATOM 709 C C . ILE A 1 85 ? -10.436 0.531 0.767 1.00 96.06 85 ILE A C 1
ATOM 711 O O . ILE A 1 85 ? -10.839 1.642 0.429 1.00 96.06 85 ILE A O 1
ATOM 715 N N . VAL A 1 86 ? -11.215 -0.376 1.344 1.00 95.94 86 VAL A N 1
ATOM 716 C CA . VAL A 1 86 ? -12.629 -0.167 1.659 1.00 95.94 86 VAL A CA 1
ATOM 717 C C . VAL A 1 86 ? -12.760 0.082 3.152 1.00 95.94 86 VAL A C 1
ATOM 719 O O . VAL A 1 86 ? -12.461 -0.799 3.962 1.00 95.94 86 VAL A O 1
ATOM 722 N N . ASP A 1 87 ? -13.223 1.273 3.519 1.00 94.44 87 ASP A N 1
ATOM 723 C CA . ASP A 1 87 ? -13.498 1.638 4.904 1.00 94.44 87 ASP A CA 1
ATOM 724 C C . ASP A 1 87 ? -15.018 1.631 5.155 1.00 94.44 87 ASP A C 1
ATOM 726 O O . ASP A 1 87 ? -15.723 2.551 4.720 1.00 94.44 87 ASP A O 1
ATOM 730 N N . PRO A 1 88 ? -15.555 0.614 5.856 1.00 91.44 88 PRO A N 1
ATOM 731 C CA . PRO A 1 88 ? -16.991 0.516 6.106 1.00 91.44 88 PRO A CA 1
ATOM 732 C C . PRO A 1 88 ? -17.507 1.583 7.084 1.00 91.44 88 PRO A C 1
ATOM 734 O O . PRO A 1 88 ? -18.686 1.931 7.033 1.00 91.44 88 PRO A O 1
ATOM 737 N 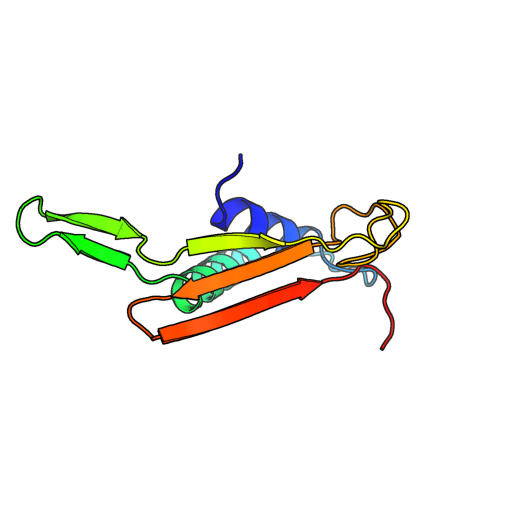N . LEU A 1 89 ? -16.649 2.124 7.957 1.00 89.94 89 LEU A N 1
ATOM 738 C CA . LEU A 1 89 ? -17.034 3.139 8.939 1.00 89.94 89 LEU A CA 1
ATOM 739 C C . LEU A 1 89 ? -17.133 4.517 8.287 1.00 89.94 89 LEU A C 1
ATOM 741 O O . LEU A 1 89 ? -18.121 5.222 8.482 1.00 89.94 89 LEU A O 1
ATOM 745 N N . LYS A 1 90 ? -16.132 4.879 7.479 1.00 89.88 90 LYS A N 1
ATOM 746 C CA . LYS A 1 90 ? -16.122 6.139 6.720 1.00 89.88 90 LYS A CA 1
ATOM 747 C C . LYS A 1 90 ? -17.011 6.083 5.473 1.00 89.88 90 LYS A C 1
ATOM 749 O O . LYS A 1 90 ? -17.332 7.130 4.921 1.00 89.88 90 LYS A O 1
ATOM 754 N N . ARG A 1 91 ? -17.429 4.883 5.043 1.00 92.19 91 ARG A N 1
ATOM 755 C CA . ARG A 1 91 ? -18.141 4.623 3.774 1.00 92.19 91 ARG A CA 1
ATOM 756 C C . ARG A 1 91 ? -17.372 5.156 2.564 1.00 92.19 91 ARG A C 1
ATOM 758 O O . ARG A 1 91 ? -17.962 5.678 1.620 1.00 92.19 91 ARG A O 1
ATOM 765 N N . THR A 1 92 ? -16.051 5.035 2.605 1.00 93.81 92 THR A N 1
ATOM 766 C CA . THR A 1 92 ? -15.156 5.494 1.543 1.00 93.81 92 THR A CA 1
ATOM 767 C C . THR A 1 92 ? -14.384 4.329 0.952 1.00 93.81 92 THR A C 1
ATOM 769 O O . THR A 1 92 ? -14.106 3.324 1.612 1.00 93.81 92 THR A O 1
ATOM 772 N N . VAL A 1 93 ? -14.032 4.484 -0.320 1.00 94.94 93 VAL A N 1
ATOM 773 C CA . VAL A 1 93 ? -13.133 3.578 -1.023 1.00 94.94 93 VAL A CA 1
ATOM 774 C C . VAL A 1 93 ? -11.966 4.402 -1.541 1.00 94.94 93 VAL A C 1
ATOM 776 O O . VAL A 1 93 ? -12.166 5.368 -2.275 1.00 94.94 93 VAL A O 1
ATOM 779 N N . VAL A 1 94 ? -10.753 4.037 -1.138 1.00 95.44 94 VAL A N 1
ATOM 780 C CA . VAL A 1 94 ? -9.519 4.686 -1.584 1.00 95.44 94 VAL A CA 1
ATOM 781 C C . VAL A 1 94 ? -8.803 3.750 -2.545 1.00 95.44 94 VAL A C 1
ATOM 783 O O . VAL A 1 94 ? -8.573 2.582 -2.231 1.00 95.44 94 VAL A O 1
ATOM 786 N N . CYS A 1 95 ? -8.444 4.266 -3.718 1.00 94.56 95 CYS A N 1
ATOM 787 C CA . CYS A 1 95 ? -7.586 3.571 -4.667 1.00 94.56 95 CYS A CA 1
ATOM 788 C C . CYS A 1 95 ? -6.166 4.125 -4.544 1.00 94.56 95 CYS A C 1
ATOM 790 O O . CYS A 1 95 ? -5.937 5.310 -4.781 1.00 94.56 95 CYS A O 1
ATOM 792 N N . LEU A 1 96 ? -5.219 3.266 -4.172 1.00 94.12 96 LEU A N 1
ATOM 793 C CA . LEU A 1 96 ? -3.794 3.569 -4.195 1.00 94.12 96 LEU A CA 1
ATOM 794 C C . LEU A 1 96 ? -3.169 2.767 -5.334 1.00 94.12 96 LEU A C 1
ATOM 796 O O . LEU A 1 96 ? -3.089 1.544 -5.244 1.00 94.12 96 LEU A O 1
ATOM 800 N N . SER A 1 97 ? -2.697 3.439 -6.379 1.00 92.81 97 SER A N 1
ATOM 801 C CA . SER A 1 97 ? -2.062 2.773 -7.519 1.00 92.81 97 SER A CA 1
ATOM 802 C C . SER A 1 97 ? -0.797 3.487 -7.960 1.00 92.81 97 SER A C 1
ATOM 804 O O . SER A 1 97 ? -0.682 4.703 -7.812 1.00 92.81 97 SER A O 1
ATOM 806 N N . HIS A 1 98 ? 0.146 2.713 -8.483 1.00 91.19 98 HIS A N 1
ATOM 807 C CA . HIS A 1 98 ? 1.386 3.206 -9.053 1.00 91.19 98 HIS A CA 1
ATOM 808 C C . HIS A 1 98 ? 1.835 2.277 -10.181 1.00 91.19 98 HIS A C 1
ATOM 810 O O . HIS A 1 98 ? 1.741 1.050 -10.068 1.00 91.19 98 HIS A O 1
ATOM 816 N N . THR A 1 99 ? 2.362 2.889 -11.238 1.00 90.31 99 THR A N 1
ATOM 817 C CA . THR A 1 99 ? 2.964 2.211 -12.382 1.00 90.31 99 THR A CA 1
ATOM 818 C C . THR A 1 99 ? 4.344 2.811 -12.614 1.00 90.31 99 THR A C 1
ATOM 820 O O 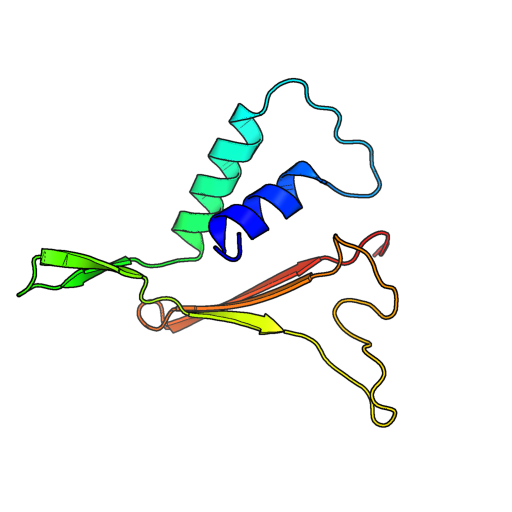. THR A 1 99 ? 4.521 4.022 -12.728 1.00 90.31 99 THR A O 1
ATOM 823 N N . PHE A 1 100 ? 5.365 1.968 -12.636 1.00 87.44 100 PHE A N 1
ATOM 824 C CA . PHE A 1 100 ? 6.743 2.397 -12.763 1.00 87.44 100 PHE A CA 1
ATOM 825 C C . PHE A 1 100 ? 7.047 2.876 -14.182 1.00 87.44 100 PHE A C 1
ATOM 827 O O . PHE A 1 100 ? 6.823 2.165 -15.163 1.00 87.44 100 PHE A O 1
ATOM 834 N N . GLY A 1 101 ? 7.616 4.078 -14.287 1.00 80.94 101 GLY A N 1
ATOM 835 C CA . GLY A 1 101 ? 8.017 4.658 -15.569 1.00 80.94 101 GLY A CA 1
ATOM 836 C C . GLY A 1 101 ? 6.845 5.064 -16.467 1.00 80.94 101 GLY A C 1
ATOM 837 O O . GLY A 1 101 ? 7.071 5.379 -17.634 1.00 80.94 101 GLY A O 1
ATOM 838 N N . SER A 1 102 ? 5.606 5.077 -15.959 1.00 67.56 102 SER A N 1
ATOM 839 C CA . SER A 1 102 ? 4.519 5.780 -16.636 1.00 67.56 102 SER A CA 1
ATOM 840 C C . SER A 1 102 ? 4.757 7.282 -16.478 1.00 67.56 102 SER A C 1
ATOM 842 O O . SER A 1 102 ? 4.505 7.852 -15.416 1.00 67.56 102 SER A O 1
ATOM 844 N N . CYS A 1 103 ? 5.295 7.922 -17.515 1.00 52.25 103 CYS A N 1
ATOM 845 C CA . CYS A 1 103 ? 5.111 9.359 -17.686 1.00 52.25 103 CYS A CA 1
ATOM 846 C C . CYS A 1 103 ? 3.633 9.615 -18.015 1.00 52.25 103 CYS A C 1
ATOM 848 O O . CYS A 1 103 ? 3.025 8.787 -18.692 1.00 52.25 103 CYS A O 1
ATOM 850 N N . PHE A 1 104 ? 3.099 10.714 -17.475 1.00 44.94 104 PHE A N 1
ATOM 851 C CA . PHE A 1 104 ? 1.730 11.212 -17.655 1.00 44.94 104 PHE A CA 1
ATOM 852 C C . PHE A 1 104 ? 1.153 11.004 -19.060 1.00 44.94 104 PHE A C 1
ATOM 854 O O . PHE A 1 104 ? 1.895 11.248 -20.040 1.00 44.94 104 PHE A O 1
#

Solvent-accessible surface area (backbone atoms only — not comparable to full-atom values): 6449 Å² total; per-residue (Å²): 138,86,50,66,71,58,54,52,35,50,54,62,69,68,50,62,86,66,84,75,86,68,95,64,65,61,67,54,54,54,51,38,54,49,52,50,56,73,68,39,51,72,46,67,41,88,85,82,65,46,78,44,73,66,36,47,78,41,82,52,73,42,60,50,100,83,71,48,50,57,35,55,39,72,64,95,49,95,57,40,39,29,35,43,34,40,26,74,88,80,71,44,75,47,79,51,70,40,48,71,81,66,73,134

Foldseek 3Di:
DPDPLVLQLVLQVVDAPPDPDDPDSVVSNVVSVVVVPVLWDWDQDPVVRDIDIQKDKDWDWDADPVRQTPPPHSDDDSNFTWMWIQDPVVRDIDIDGDDHPDDD

Sequence (104 aa):
RSEFVFLLFSHLCLGGQLCQYEDNINPYLDITKTIYKDFLSVQKNPETKELSIISHVFKVCCYDDQDEMYFPSKRKHKQDFAYLIVDPLKRTVVCLSHTFGSCF

pLDDT: mean 88.44, std 9.36, range [44.94, 96.31]

Mean predicted aligned error: 5.54 Å

Nearest PDB structures (foldseek):
  6e9q-assembly4_G  TM=3.271E-01  e=4.862E-01  Bos taurus
  3o11-assembly1_H  TM=3.188E-01  e=7.049E-01  Mus musculus
  4k3e-assembly1_H  TM=3.224E-01  e=7.978E-01  Bos taurus
  6uvo-assembly1_H  TM=3.187E-01  e=1.481E+00  Homo sapiens

Radius of gyration: 16.21 Å; Cα contacts (8 Å, |Δi|>4): 136; chains: 1; bounding box: 39×25×49 Å

Secondary structure (DSSP, 8-state):
---HHHHHHHHHHH--SS----S-SHHHHHHHHHHHHHH--EEE-TTT--EEE--EEEE--EE-TTS-EEES-SS--TT-EEEEEEETTTTEEEEEEE-TT---